Protein AF-A0A453K554-F1 (afdb_monomer_lite)

InterPro domains:
  IPR007123 Gelsolin-like domain [PF00626] (58-122)
  IPR029006 ADF-H/Gelsolin-like domain superfamily [G3DSA:3.40.20.10] (39-150)
  IPR036180 Gelsolin-like domain superfamily [SSF82754] (39-148)
  IPR050550 SEC23/SEC24 family, SEC24 subfamily [PTHR13803] (2-148)

Radius of gyration: 15.83 Å; chains: 1; bounding box: 44×30×39 Å

Secondary structure (DSSP, 8-state):
--GGGSTTT-TT--HHHHHHHHHHHHHS-HHHHHHHHSPEEEE-TTGGGS-TTS-SSPPPBPSSGGG--TT-EEEEE-SSEEEEEE-TT--HHHHHHHHS-S-STT--SEE-----SSHHHHHHHHHHHHHHHHHTS--EEEE--TT-TT-

Structure (mmCIF, N/CA/C/O backbone):
data_AF-A0A453K554-F1
#
_entry.id   AF-A0A453K554-F1
#
loop_
_atom_site.group_PDB
_atom_site.id
_atom_site.type_symbol
_atom_site.label_atom_id
_atom_site.label_alt_id
_atom_site.label_comp_id
_atom_site.label_asym_id
_atom_site.label_entity_id
_atom_site.label_seq_id
_atom_site.pdbx_PDB_ins_code
_atom_site.Cartn_x
_atom_site.Cartn_y
_atom_site.Cartn_z
_atom_site.occupancy
_atom_site.B_iso_or_equiv
_atom_site.auth_seq_id
_atom_site.auth_comp_id
_atom_site.auth_asym_id
_atom_site.auth_atom_id
_atom_site.pdbx_PDB_model_num
ATOM 1 N N . SER A 1 1 ? 20.396 10.039 -1.678 1.00 40.75 1 SER A N 1
ATOM 2 C CA . SER A 1 1 ? 19.119 10.240 -2.402 1.00 40.75 1 SER A CA 1
ATOM 3 C C . SER A 1 1 ? 18.329 8.928 -2.407 1.00 40.75 1 SER A C 1
ATOM 5 O O . SER A 1 1 ? 18.866 7.921 -1.955 1.00 40.75 1 SER A O 1
ATOM 7 N N . ALA A 1 2 ? 17.071 8.897 -2.870 1.00 44.81 2 ALA A N 1
ATOM 8 C CA . ALA A 1 2 ? 16.300 7.643 -2.973 1.00 44.81 2 ALA A CA 1
ATOM 9 C C . ALA A 1 2 ? 16.986 6.608 -3.893 1.00 44.81 2 ALA A C 1
ATOM 11 O O . ALA A 1 2 ? 17.005 5.422 -3.583 1.00 44.81 2 ALA A O 1
ATOM 12 N N . LEU A 1 3 ? 17.670 7.087 -4.941 1.00 43.81 3 LEU A N 1
ATOM 13 C CA . LEU A 1 3 ? 18.476 6.281 -5.865 1.00 43.81 3 LEU A CA 1
ATOM 14 C C . LEU A 1 3 ? 19.563 5.463 -5.157 1.00 43.81 3 LEU A C 1
ATOM 16 O O . LEU A 1 3 ? 19.692 4.273 -5.402 1.00 43.81 3 LEU A O 1
ATOM 20 N N . THR A 1 4 ? 20.304 6.068 -4.224 1.00 47.44 4 THR A N 1
ATOM 21 C CA . THR A 1 4 ? 21.382 5.388 -3.478 1.00 47.44 4 THR A CA 1
ATOM 22 C C . THR A 1 4 ? 20.880 4.387 -2.431 1.00 47.44 4 THR A C 1
ATOM 24 O O . THR A 1 4 ? 21.699 3.734 -1.796 1.00 47.44 4 THR A O 1
ATOM 27 N N . LYS A 1 5 ? 19.559 4.282 -2.216 1.00 54.12 5 LYS A N 1
ATOM 28 C CA . LYS A 1 5 ? 18.945 3.295 -1.311 1.00 54.12 5 LYS A CA 1
ATOM 29 C C . LYS A 1 5 ? 18.379 2.070 -2.043 1.00 54.12 5 LYS A C 1
ATOM 31 O O . LYS A 1 5 ? 18.042 1.092 -1.383 1.00 54.12 5 LYS A O 1
ATOM 36 N N . SER A 1 6 ? 18.279 2.099 -3.376 1.00 60.53 6 SER A N 1
ATOM 37 C CA . SER A 1 6 ? 17.876 0.921 -4.155 1.00 60.53 6 SER A CA 1
ATOM 38 C C . SER A 1 6 ? 18.917 -0.194 -4.008 1.00 60.53 6 SER A C 1
ATOM 40 O O . SER A 1 6 ? 20.120 0.072 -3.994 1.00 60.53 6 SER A O 1
ATOM 42 N N . ILE A 1 7 ? 18.464 -1.447 -3.910 1.00 65.62 7 ILE A N 1
ATOM 43 C CA . ILE A 1 7 ? 19.312 -2.624 -3.655 1.00 65.62 7 ILE A CA 1
ATOM 44 C C . ILE A 1 7 ? 20.446 -2.749 -4.686 1.00 65.62 7 ILE A C 1
ATOM 46 O O . ILE A 1 7 ? 21.572 -3.075 -4.310 1.00 65.62 7 ILE A O 1
ATOM 50 N N . GLY A 1 8 ? 20.184 -2.427 -5.956 1.00 57.59 8 GLY A N 1
ATOM 51 C CA . GLY A 1 8 ? 21.197 -2.462 -7.015 1.00 57.59 8 GLY A CA 1
ATOM 52 C C . GLY A 1 8 ? 22.180 -1.292 -7.020 1.00 57.59 8 GLY A C 1
ATOM 53 O O . GLY A 1 8 ? 23.264 -1.414 -7.581 1.00 57.59 8 GLY A O 1
ATOM 54 N N . LEU A 1 9 ? 21.821 -0.166 -6.397 1.00 61.59 9 LEU A N 1
ATOM 55 C CA . LEU A 1 9 ? 22.566 1.098 -6.475 1.00 61.59 9 LEU A CA 1
ATOM 56 C C . LEU A 1 9 ? 23.210 1.513 -5.140 1.00 61.59 9 LEU A C 1
ATOM 58 O O . LEU A 1 9 ? 24.008 2.452 -5.109 1.00 61.59 9 LEU A O 1
ATOM 62 N N . ARG A 1 10 ? 22.883 0.835 -4.032 1.00 68.88 10 ARG A N 1
ATOM 63 C CA . ARG A 1 10 ? 23.482 1.074 -2.710 1.00 68.88 10 ARG A CA 1
ATOM 64 C C . ARG A 1 10 ? 24.887 0.490 -2.619 1.00 68.88 10 ARG A C 1
ATOM 66 O O . ARG A 1 10 ? 25.152 -0.578 -3.172 1.00 68.88 10 ARG A O 1
ATOM 73 N N . ASN A 1 11 ? 25.785 1.152 -1.887 1.00 59.00 11 ASN A N 1
ATOM 74 C CA . ASN A 1 11 ? 27.200 0.764 -1.814 1.00 59.00 11 ASN A CA 1
ATOM 75 C C . ASN A 1 11 ? 27.485 -0.391 -0.822 1.00 59.00 11 ASN A C 1
ATOM 77 O O . ASN A 1 11 ? 28.538 -1.017 -0.897 1.00 59.00 11 ASN A O 1
ATOM 81 N N . ASP A 1 12 ? 26.518 -0.733 0.028 1.00 66.31 12 ASP A N 1
ATOM 82 C CA . ASP A 1 12 ? 26.590 -1.699 1.137 1.00 66.31 12 ASP A CA 1
ATOM 83 C C . ASP A 1 12 ? 25.755 -2.983 0.922 1.00 66.31 12 ASP A C 1
ATOM 85 O O . ASP A 1 12 ? 25.549 -3.766 1.847 1.00 66.31 12 ASP A O 1
ATOM 89 N N . GLY A 1 13 ? 25.263 -3.225 -0.298 1.00 64.69 13 GLY A N 1
ATOM 90 C CA . GLY A 1 13 ? 24.498 -4.430 -0.637 1.00 64.69 13 GLY A CA 1
ATOM 91 C C . GLY A 1 13 ? 25.369 -5.683 -0.766 1.00 64.69 13 GLY A C 1
ATOM 92 O O . GLY A 1 13 ? 26.519 -5.605 -1.208 1.00 64.69 13 GLY A O 1
ATOM 93 N N . ARG A 1 14 ? 24.805 -6.852 -0.438 1.00 75.06 14 ARG A N 1
ATOM 94 C CA . ARG A 1 14 ? 25.457 -8.138 -0.704 1.00 75.06 14 ARG A CA 1
ATOM 95 C C . ARG A 1 14 ? 25.606 -8.340 -2.223 1.00 75.06 14 ARG A C 1
ATOM 97 O O . ARG A 1 14 ? 24.807 -7.841 -3.019 1.00 75.06 14 ARG A O 1
ATOM 104 N N . LEU A 1 15 ? 26.670 -9.024 -2.643 1.00 76.19 15 LEU A N 1
ATOM 105 C CA . LEU A 1 15 ? 27.007 -9.188 -4.065 1.00 76.19 15 LEU A CA 1
ATOM 106 C C . LEU A 1 15 ? 25.943 -9.990 -4.840 1.00 76.19 15 LEU A C 1
ATOM 108 O O . LEU A 1 15 ? 25.671 -9.701 -6.006 1.00 76.19 15 LEU A O 1
ATOM 112 N N . ASP A 1 16 ? 25.341 -10.977 -4.183 1.00 77.44 16 ASP A N 1
ATOM 113 C CA . ASP A 1 16 ? 24.218 -11.781 -4.671 1.00 77.44 16 ASP A CA 1
ATOM 114 C C . ASP A 1 16 ? 22.968 -10.923 -4.907 1.00 77.44 16 ASP A C 1
ATOM 116 O O . ASP A 1 16 ? 22.417 -10.963 -6.007 1.00 77.44 16 ASP A O 1
ATOM 120 N N . ASP A 1 17 ? 22.592 -10.073 -3.948 1.00 75.75 17 ASP A N 1
ATOM 121 C CA . ASP A 1 17 ? 21.453 -9.151 -4.086 1.00 75.75 17 ASP A CA 1
ATOM 122 C C . ASP A 1 17 ? 21.618 -8.215 -5.296 1.00 75.75 17 ASP A C 1
ATOM 124 O O . ASP A 1 17 ? 20.681 -7.983 -6.063 1.00 75.75 17 ASP A O 1
ATOM 128 N N . ARG A 1 18 ? 22.833 -7.686 -5.500 1.00 75.62 18 ARG A N 1
ATOM 129 C CA . ARG A 1 18 ? 23.139 -6.831 -6.657 1.00 75.62 18 ARG A CA 1
ATOM 130 C C . ARG A 1 18 ? 23.061 -7.593 -7.972 1.00 75.62 18 ARG A C 1
ATOM 132 O O . ARG A 1 18 ? 22.519 -7.072 -8.942 1.00 75.62 18 ARG A O 1
ATOM 139 N N . SER A 1 19 ? 23.602 -8.808 -8.011 1.00 78.06 19 SER A N 1
ATOM 140 C CA . SER A 1 19 ? 23.588 -9.643 -9.216 1.00 78.06 19 SER A CA 1
ATOM 141 C C . SER A 1 19 ? 22.155 -10.014 -9.608 1.00 78.06 19 SER A C 1
ATOM 143 O O . SER A 1 19 ? 21.794 -9.909 -10.779 1.00 78.06 19 SER A O 1
ATOM 145 N N . TYR A 1 20 ? 21.317 -10.358 -8.624 1.00 80.50 20 TYR A N 1
ATOM 146 C CA . TYR A 1 20 ? 19.882 -10.579 -8.812 1.00 80.50 20 TYR A CA 1
ATOM 147 C C . TYR A 1 20 ? 19.187 -9.330 -9.368 1.00 80.50 20 TYR A C 1
ATOM 149 O O . TYR A 1 20 ? 18.519 -9.402 -10.400 1.00 80.50 20 TYR A O 1
ATOM 157 N N . TRP A 1 21 ? 19.414 -8.166 -8.752 1.00 80.62 21 TRP A N 1
ATOM 158 C CA . TRP A 1 21 ? 18.830 -6.903 -9.206 1.00 80.62 21 TRP A CA 1
ATOM 159 C C . TRP A 1 21 ? 19.224 -6.560 -10.652 1.00 80.62 21 TRP A C 1
ATOM 161 O O . TRP A 1 21 ? 18.360 -6.221 -11.459 1.00 80.62 21 TRP A O 1
ATOM 171 N N . VAL A 1 22 ? 20.508 -6.699 -11.011 1.00 80.38 22 VAL A N 1
ATOM 172 C CA . VAL A 1 22 ? 20.997 -6.456 -12.383 1.00 80.38 22 VAL A CA 1
ATOM 173 C C . VAL A 1 22 ? 20.349 -7.421 -13.371 1.00 80.38 22 VAL A C 1
AT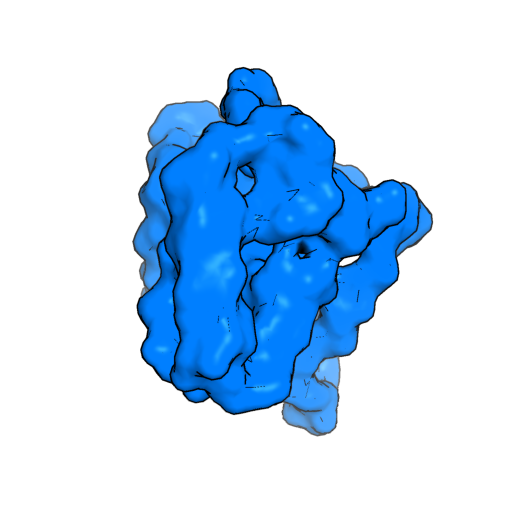OM 175 O O . VAL A 1 22 ? 19.939 -7.000 -14.455 1.00 80.38 22 VAL A O 1
ATOM 178 N N . SER A 1 23 ? 20.220 -8.695 -12.999 1.00 81.50 23 SER A N 1
ATOM 179 C CA . SER A 1 23 ? 19.561 -9.705 -13.828 1.00 81.50 23 SER A CA 1
ATOM 180 C C . SER A 1 23 ? 18.099 -9.345 -14.101 1.00 81.50 23 SER A C 1
ATOM 182 O O . SER A 1 23 ? 17.641 -9.457 -15.238 1.00 81.50 23 SER A O 1
ATOM 184 N N . ILE A 1 24 ? 17.363 -8.877 -13.090 1.00 80.19 24 ILE A N 1
ATOM 185 C CA . ILE A 1 24 ? 15.961 -8.469 -13.251 1.00 80.19 24 ILE A CA 1
ATOM 186 C C . ILE A 1 24 ? 15.846 -7.223 -14.114 1.00 80.19 24 ILE A C 1
ATOM 188 O O . ILE A 1 24 ? 15.143 -7.241 -15.119 1.00 80.19 24 ILE A O 1
ATOM 192 N N . VAL A 1 25 ? 16.564 -6.154 -13.776 1.00 80.31 25 VAL A N 1
ATOM 193 C CA . VAL A 1 25 ? 16.474 -4.886 -14.514 1.00 80.31 25 VAL A CA 1
ATOM 194 C C . VAL A 1 25 ? 16.843 -5.062 -15.988 1.00 80.31 25 VAL A C 1
ATOM 196 O O . VAL A 1 25 ? 16.256 -4.407 -16.844 1.00 80.31 25 VAL A O 1
ATOM 199 N N . SER A 1 26 ? 17.758 -5.984 -16.299 1.00 82.81 26 SER A N 1
ATOM 200 C CA . SER A 1 26 ? 18.159 -6.289 -17.679 1.00 82.81 26 SER A CA 1
ATOM 201 C C . SER A 1 26 ? 17.164 -7.172 -18.445 1.00 82.81 26 SER A C 1
ATOM 203 O O . SER A 1 26 ? 17.282 -7.286 -19.663 1.00 82.81 26 SER A O 1
ATOM 205 N N . SER A 1 27 ? 16.216 -7.822 -17.762 1.00 83.62 27 SER A N 1
ATOM 206 C CA . SER A 1 27 ? 15.295 -8.808 -18.354 1.00 83.62 27 SER A CA 1
ATOM 207 C C . SER A 1 27 ? 13.837 -8.349 -18.426 1.00 83.62 27 SER A C 1
ATOM 209 O O . SER A 1 27 ? 13.027 -9.009 -19.077 1.00 83.62 27 SER A O 1
ATOM 211 N N . VAL A 1 28 ? 13.493 -7.216 -17.807 1.00 82.69 28 VAL A N 1
ATOM 212 C CA . 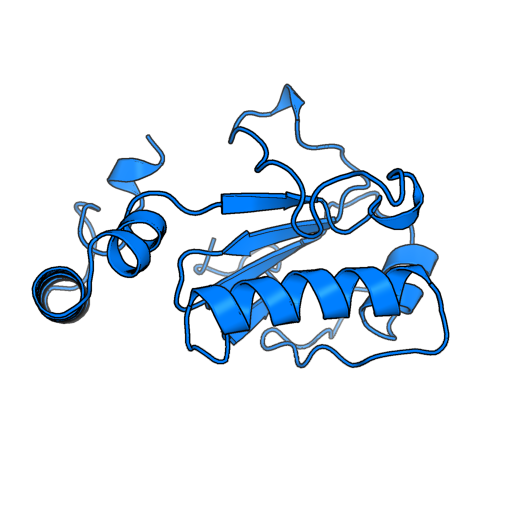VAL A 1 28 ? 12.130 -6.665 -17.804 1.00 82.69 28 VAL A CA 1
ATOM 213 C C . VAL A 1 28 ? 12.017 -5.401 -18.659 1.00 82.69 28 VAL A C 1
ATOM 215 O O . VAL A 1 28 ? 13.003 -4.736 -18.973 1.00 82.69 28 VAL A O 1
ATOM 218 N N . SER A 1 29 ? 10.791 -5.036 -19.041 1.00 85.31 29 SER A N 1
ATOM 219 C CA . SER A 1 29 ? 10.538 -3.771 -19.735 1.00 85.31 29 SER A CA 1
ATOM 220 C C . SER A 1 29 ? 10.866 -2.568 -18.846 1.00 85.31 29 SER A C 1
ATOM 222 O O . SER A 1 29 ? 10.781 -2.633 -17.619 1.00 85.31 29 SER A O 1
ATOM 224 N N . VAL A 1 30 ? 11.135 -1.414 -19.466 1.00 82.12 30 VAL A N 1
ATOM 225 C CA . VAL A 1 30 ? 11.392 -0.152 -18.745 1.00 82.12 30 VAL A CA 1
ATOM 226 C C . VAL A 1 30 ? 10.274 0.167 -17.744 1.00 82.12 30 VAL A C 1
ATOM 228 O O . VAL A 1 30 ? 10.552 0.564 -16.617 1.00 82.12 30 VAL A O 1
ATOM 231 N N . SER A 1 31 ? 9.011 -0.067 -18.113 1.00 82.62 31 SER A N 1
ATOM 232 C CA . SER A 1 31 ? 7.853 0.158 -17.235 1.00 82.62 31 SER A CA 1
ATOM 233 C C . SER A 1 31 ? 7.886 -0.657 -15.935 1.00 82.62 31 SER A C 1
ATOM 235 O O . SER A 1 31 ? 7.409 -0.179 -14.903 1.00 82.62 31 SER A O 1
ATOM 237 N N . LEU A 1 32 ? 8.461 -1.861 -15.969 1.00 82.81 32 LEU A N 1
ATOM 238 C CA . LEU A 1 32 ? 8.633 -2.731 -14.806 1.00 82.81 32 LEU A CA 1
ATOM 239 C C . LEU A 1 32 ? 9.932 -2.419 -14.049 1.00 82.81 32 LEU A C 1
ATOM 241 O O . LEU A 1 32 ? 9.954 -2.504 -12.826 1.00 82.81 32 LEU A O 1
ATOM 245 N N . ALA A 1 33 ? 10.985 -1.991 -14.753 1.00 82.38 33 ALA A N 1
ATOM 246 C CA . ALA A 1 33 ? 12.272 -1.646 -14.151 1.00 82.38 33 ALA A CA 1
ATOM 247 C C . ALA A 1 33 ? 12.257 -0.317 -13.377 1.00 82.38 33 ALA A C 1
ATOM 249 O O . ALA A 1 33 ? 12.939 -0.195 -12.360 1.00 82.38 33 ALA A O 1
ATOM 250 N N . VAL A 1 34 ? 11.503 0.690 -13.841 1.00 84.81 34 VAL A N 1
ATOM 251 C CA . VAL A 1 34 ? 11.504 2.041 -13.243 1.00 84.81 34 VAL A CA 1
ATOM 252 C C . VAL A 1 34 ? 11.292 2.005 -11.721 1.00 84.81 34 VAL A C 1
ATOM 254 O O . VAL A 1 34 ? 12.038 2.681 -11.016 1.00 84.81 34 VAL A O 1
ATOM 257 N N . PRO A 1 35 ? 10.361 1.212 -11.167 1.00 81.75 35 PRO A N 1
ATOM 258 C CA . PRO A 1 35 ? 10.051 1.299 -9.731 1.00 81.75 35 PRO A CA 1
ATOM 259 C C . PRO A 1 35 ? 11.030 0.554 -8.830 1.00 81.75 35 PRO A C 1
ATOM 261 O O . PRO A 1 35 ? 11.146 0.893 -7.654 1.00 81.75 35 PRO A O 1
ATOM 264 N N . LEU A 1 36 ? 11.848 -0.331 -9.411 1.00 77.06 36 LEU A N 1
ATOM 265 C CA . LEU A 1 36 ? 13.029 -0.894 -8.749 1.00 77.06 36 LEU A CA 1
ATOM 266 C C . LEU A 1 36 ? 14.100 0.180 -8.488 1.00 77.06 36 LEU A C 1
ATOM 268 O O . LEU A 1 36 ? 14.951 0.026 -7.607 1.00 77.06 36 LEU A O 1
ATOM 272 N N . VAL A 1 37 ? 14.070 1.270 -9.262 1.00 76.00 37 VAL A N 1
ATOM 273 C CA . VAL A 1 37 ? 14.969 2.427 -9.145 1.00 76.00 37 VAL A CA 1
ATOM 274 C C . VAL A 1 37 ? 14.297 3.573 -8.378 1.00 76.00 37 VAL A C 1
ATOM 276 O O . VAL A 1 37 ? 14.937 4.222 -7.549 1.00 76.00 37 VAL A O 1
ATOM 279 N N . PHE A 1 38 ? 13.006 3.800 -8.626 1.00 82.19 38 PHE A N 1
ATOM 280 C CA . PHE A 1 38 ? 12.201 4.877 -8.052 1.00 82.19 38 PHE A CA 1
ATOM 281 C C . PHE A 1 38 ? 10.930 4.328 -7.390 1.00 82.19 38 PHE A C 1
ATOM 283 O O . PHE A 1 38 ? 9.866 4.304 -8.018 1.00 82.19 38 PHE A O 1
ATOM 290 N N . PRO A 1 39 ? 11.019 3.905 -6.118 1.00 86.75 39 PRO A N 1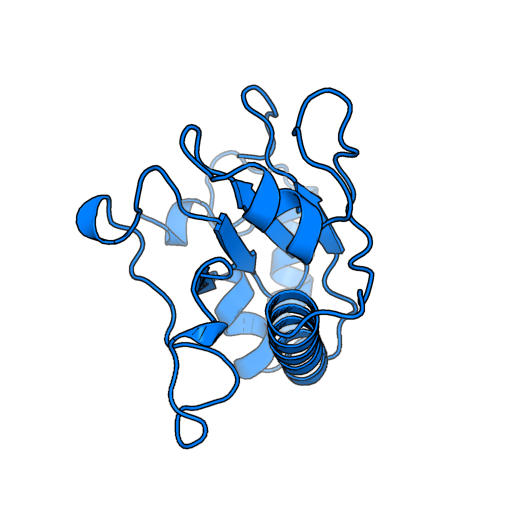
ATOM 291 C CA . PRO A 1 39 ? 9.851 3.481 -5.363 1.00 86.75 39 PRO A CA 1
ATOM 292 C C . PRO A 1 39 ? 8.794 4.588 -5.281 1.00 86.75 39 PRO A C 1
ATOM 294 O O . PRO A 1 39 ? 9.127 5.770 -5.150 1.00 86.75 39 PRO A O 1
ATOM 297 N N . ARG A 1 40 ? 7.516 4.206 -5.324 1.00 89.56 40 ARG A N 1
ATOM 298 C CA . ARG A 1 40 ? 6.377 5.129 -5.199 1.00 89.56 40 ARG A CA 1
ATOM 299 C C . ARG A 1 40 ? 5.840 5.088 -3.773 1.00 89.56 40 ARG A C 1
ATOM 301 O O . ARG A 1 40 ? 5.586 4.004 -3.257 1.00 89.56 40 ARG A O 1
ATOM 308 N N . MET A 1 41 ? 5.645 6.253 -3.157 1.00 91.12 41 MET A N 1
ATOM 309 C CA . MET A 1 41 ? 4.980 6.382 -1.858 1.00 91.12 41 MET A CA 1
ATOM 310 C C . MET A 1 41 ? 3.531 6.825 -2.056 1.00 91.12 41 MET A C 1
ATOM 312 O O . MET A 1 41 ? 3.283 7.825 -2.718 1.00 91.12 41 MET A O 1
ATOM 316 N N . ILE A 1 42 ? 2.578 6.098 -1.483 1.00 94.50 42 ILE A N 1
ATOM 317 C CA . ILE A 1 42 ? 1.139 6.302 -1.676 1.00 94.50 42 ILE A CA 1
ATOM 318 C C . ILE A 1 42 ? 0.474 6.418 -0.303 1.00 94.50 42 ILE A C 1
ATOM 320 O O . ILE A 1 42 ? 0.682 5.563 0.557 1.00 94.50 42 ILE A O 1
ATOM 324 N N . ALA A 1 43 ? -0.328 7.462 -0.084 1.00 94.75 43 ALA A N 1
ATOM 325 C CA . ALA A 1 43 ? -1.137 7.592 1.126 1.00 94.75 43 ALA A CA 1
ATOM 326 C C . ALA A 1 43 ? -2.352 6.655 1.059 1.00 94.75 43 ALA A C 1
ATOM 328 O O . ALA A 1 43 ? -3.136 6.719 0.116 1.00 94.75 43 ALA A O 1
ATOM 329 N N . LEU A 1 44 ? -2.507 5.793 2.066 1.00 96.56 44 LEU A N 1
ATOM 330 C CA . LEU A 1 44 ? -3.638 4.863 2.169 1.00 96.56 44 LEU A CA 1
ATOM 331 C C . LEU A 1 44 ? -4.752 5.384 3.080 1.00 96.56 44 LEU A C 1
ATOM 333 O O . LEU A 1 44 ? -5.919 5.088 2.861 1.00 96.56 44 LEU A O 1
ATOM 337 N N . HIS A 1 45 ? -4.382 6.149 4.107 1.00 95.00 45 HIS A N 1
ATOM 338 C CA . HIS A 1 45 ? -5.268 6.578 5.192 1.00 95.00 45 HIS A CA 1
ATOM 339 C C . HIS A 1 45 ? -6.388 7.540 4.768 1.00 95.00 45 HIS A C 1
ATOM 341 O O . HIS A 1 45 ? -7.366 7.655 5.497 1.00 95.00 45 HIS A O 1
ATOM 347 N N . ASP A 1 46 ? -6.255 8.205 3.618 1.00 91.12 46 ASP A N 1
ATOM 348 C CA . ASP A 1 46 ? -7.195 9.233 3.154 1.00 91.12 46 ASP A CA 1
ATOM 349 C C . ASP A 1 46 ? -7.758 8.943 1.750 1.00 91.12 46 ASP A C 1
ATOM 351 O O . ASP A 1 46 ? -8.150 9.830 1.003 1.00 91.12 46 ASP A O 1
ATOM 355 N N . LEU A 1 47 ? -7.809 7.672 1.339 1.00 95.62 47 LEU A N 1
ATOM 356 C CA . LEU A 1 47 ? -8.350 7.318 0.018 1.00 95.62 47 LEU A CA 1
ATOM 357 C C . LEU A 1 47 ? -9.850 7.621 -0.121 1.00 95.62 47 LEU A C 1
ATOM 359 O O . LEU A 1 47 ? -10.358 7.748 -1.235 1.00 95.62 47 LEU A O 1
ATOM 363 N N . THR A 1 48 ? -10.575 7.727 0.991 1.00 94.75 48 THR A N 1
ATOM 364 C CA . THR A 1 48 ? -12.013 8.016 0.999 1.00 94.75 48 THR A CA 1
ATOM 365 C C . THR A 1 48 ? -12.350 9.469 0.696 1.00 94.75 48 THR A C 1
ATOM 367 O O . THR A 1 48 ? -13.470 9.709 0.264 1.00 94.75 48 THR A O 1
ATOM 370 N N . SER A 1 49 ? -11.426 10.417 0.893 1.00 92.25 49 SER A N 1
ATOM 371 C CA . SER A 1 49 ? -11.662 11.844 0.617 1.00 92.25 49 SER A CA 1
ATOM 372 C C . SER A 1 49 ? -11.519 12.217 -0.862 1.00 92.25 49 SER A C 1
ATOM 374 O O . SER A 1 49 ? -11.854 13.334 -1.248 1.00 92.25 49 SER A O 1
ATOM 376 N N . ARG A 1 50 ? -11.014 11.288 -1.680 1.00 91.69 50 ARG A N 1
ATOM 377 C CA . ARG A 1 50 ? -10.748 11.490 -3.107 1.00 91.69 50 ARG A CA 1
ATOM 378 C C . ARG A 1 50 ? -12.023 11.437 -3.939 1.00 91.69 50 ARG A C 1
ATOM 380 O O . ARG A 1 50 ? -12.906 10.627 -3.641 1.00 91.69 50 ARG A O 1
ATOM 387 N N . ASP A 1 51 ? -12.049 12.253 -4.988 1.00 88.50 51 ASP A N 1
ATOM 388 C CA . ASP A 1 51 ? -13.118 12.276 -5.987 1.00 88.50 51 ASP A CA 1
ATOM 389 C C . ASP A 1 51 ? -13.092 10.980 -6.818 1.00 88.50 51 ASP A C 1
ATOM 391 O O . ASP A 1 51 ? -12.035 10.371 -6.998 1.00 88.50 51 ASP A O 1
ATOM 395 N N . ASP A 1 52 ? -14.244 10.540 -7.315 1.00 82.94 52 ASP A N 1
ATOM 396 C CA . ASP A 1 52 ? -14.351 9.330 -8.136 1.00 82.94 52 ASP A CA 1
ATOM 397 C C . ASP A 1 52 ? -13.786 9.548 -9.555 1.00 82.94 52 ASP A C 1
ATOM 399 O O . ASP A 1 52 ? -13.415 8.583 -10.224 1.00 82.94 52 ASP A O 1
ATOM 403 N N . GLU A 1 53 ? -13.651 10.806 -9.991 1.00 88.56 53 GLU A N 1
ATOM 404 C CA . GLU A 1 53 ? -12.972 11.171 -11.244 1.00 88.56 53 GLU A CA 1
ATOM 405 C C . GLU A 1 53 ? -11.434 11.111 -11.135 1.00 88.56 53 GLU A C 1
ATOM 407 O O . GLU A 1 53 ? -10.728 11.124 -12.151 1.00 88.56 53 GLU A O 1
ATOM 412 N N . ASP A 1 54 ? -10.884 11.040 -9.916 1.00 90.12 54 ASP A N 1
ATOM 413 C CA . ASP A 1 54 ? -9.441 10.938 -9.727 1.00 90.12 54 ASP A CA 1
ATOM 414 C C . ASP A 1 54 ? -8.901 9.576 -10.211 1.00 90.12 54 ASP A C 1
ATOM 416 O O . ASP A 1 54 ? -9.550 8.537 -10.062 1.00 90.12 54 ASP A 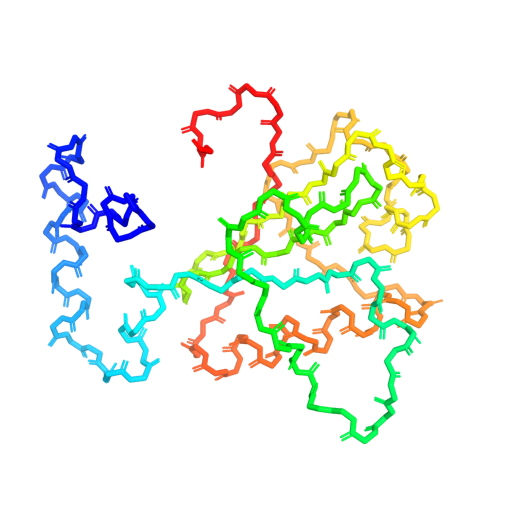O 1
ATOM 420 N N . PRO A 1 55 ? -7.643 9.511 -10.698 1.00 92.75 55 PRO A N 1
ATOM 421 C CA . PRO A 1 55 ? -7.010 8.241 -11.037 1.00 92.75 55 PRO A CA 1
ATOM 422 C C . PRO A 1 55 ? -7.040 7.260 -9.861 1.00 92.75 55 PRO A C 1
ATOM 424 O O . PRO A 1 55 ? -6.708 7.634 -8.734 1.00 92.75 55 PRO A O 1
ATOM 427 N N . LEU A 1 56 ? -7.349 5.985 -10.122 1.00 93.94 56 LEU A N 1
ATOM 428 C CA . LEU A 1 56 ? -7.486 4.979 -9.063 1.00 93.94 56 LEU A CA 1
ATOM 429 C C . LEU A 1 56 ? -6.273 4.960 -8.118 1.00 93.94 56 LEU A C 1
ATOM 431 O O . LEU A 1 56 ? -6.428 5.110 -6.907 1.00 93.94 56 LEU A O 1
ATOM 435 N N . ILE A 1 57 ? -5.054 4.878 -8.663 1.00 93.94 57 ILE A N 1
ATOM 436 C CA . ILE A 1 57 ? -3.829 5.048 -7.871 1.00 93.94 57 ILE A CA 1
ATOM 437 C C . ILE A 1 57 ? -3.585 6.550 -7.634 1.00 93.94 57 ILE A C 1
ATOM 439 O O . ILE A 1 57 ? -3.436 7.284 -8.613 1.00 93.94 57 ILE A O 1
ATOM 443 N N . PRO A 1 58 ? -3.469 7.011 -6.371 1.00 92.50 58 PRO A N 1
ATOM 444 C CA . PRO A 1 58 ? -3.092 8.389 -6.078 1.00 92.50 58 PRO A CA 1
ATOM 445 C C . PRO A 1 58 ? -1.737 8.767 -6.672 1.00 92.50 58 PRO A C 1
ATOM 447 O O . PRO A 1 58 ? -0.828 7.939 -6.776 1.00 92.50 58 PRO A O 1
ATOM 450 N N . ASN A 1 59 ? -1.567 10.054 -6.969 1.00 89.69 59 ASN A N 1
ATOM 451 C CA . ASN A 1 59 ? -0.258 10.583 -7.330 1.00 89.69 59 ASN A CA 1
ATOM 452 C C . ASN A 1 59 ? 0.754 10.290 -6.205 1.00 89.69 59 ASN A C 1
ATOM 454 O O . ASN A 1 59 ? 0.467 10.592 -5.043 1.00 89.69 59 ASN A O 1
ATOM 458 N N . PRO A 1 60 ? 1.925 9.705 -6.520 1.00 90.19 60 PRO A N 1
ATOM 459 C CA . PRO A 1 60 ? 2.910 9.387 -5.500 1.00 90.19 60 PRO A CA 1
ATOM 460 C C . PRO A 1 60 ? 3.390 10.634 -4.755 1.00 90.19 60 PRO A C 1
ATOM 462 O O . PRO A 1 60 ? 3.704 11.654 -5.369 1.00 90.19 60 PRO A O 1
ATOM 465 N N . LEU A 1 61 ? 3.500 10.526 -3.434 1.00 87.94 61 LEU A N 1
ATOM 466 C CA . LEU A 1 61 ? 4.064 11.569 -2.588 1.00 87.94 61 LEU A CA 1
ATOM 467 C C . LEU A 1 61 ? 5.564 11.704 -2.843 1.00 87.94 61 LEU A C 1
ATOM 469 O O . LEU A 1 61 ? 6.283 10.710 -3.001 1.00 87.94 61 LEU A O 1
ATOM 473 N N . THR A 1 62 ? 6.060 12.941 -2.826 1.00 79.88 62 THR A N 1
ATOM 474 C CA . THR A 1 62 ? 7.504 13.165 -2.781 1.00 79.88 62 THR A CA 1
ATOM 475 C C . THR A 1 62 ? 8.036 12.733 -1.415 1.00 79.88 62 THR A C 1
ATOM 477 O O . THR A 1 62 ? 7.396 12.923 -0.382 1.00 79.88 62 THR A O 1
ATOM 480 N N . LEU A 1 63 ? 9.231 12.142 -1.403 1.00 64.88 63 LEU A N 1
ATOM 481 C CA . LEU A 1 63 ? 9.900 11.657 -0.192 1.00 64.88 63 LEU A CA 1
ATOM 482 C C . LEU A 1 63 ? 10.524 12.817 0.607 1.00 64.88 63 LEU A C 1
ATOM 484 O O . LEU A 1 63 ? 11.738 12.856 0.808 1.00 64.88 63 LEU A O 1
ATOM 488 N N . ASN A 1 64 ? 9.718 13.790 1.023 1.00 69.06 64 ASN A N 1
ATOM 489 C CA . ASN A 1 64 ? 10.119 14.871 1.921 1.00 69.06 64 ASN A CA 1
ATOM 490 C C . ASN A 1 64 ? 9.252 14.851 3.192 1.00 69.06 64 ASN A C 1
ATOM 492 O O . ASN A 1 64 ? 8.183 14.249 3.222 1.00 69.06 64 ASN A O 1
ATOM 496 N N . SER A 1 65 ? 9.737 15.455 4.277 1.00 64.69 65 SER A N 1
ATOM 497 C CA . SER A 1 65 ? 9.047 15.426 5.576 1.00 64.69 65 SER A CA 1
ATOM 498 C C . SER A 1 65 ? 7.706 16.162 5.573 1.00 64.69 65 SER A C 1
ATOM 500 O O . SER A 1 65 ? 6.852 15.848 6.392 1.00 64.69 65 SER A O 1
ATOM 502 N N . GLU A 1 66 ? 7.519 17.116 4.663 1.00 73.44 66 GLU A N 1
ATOM 503 C CA . GLU A 1 66 ? 6.330 17.974 4.582 1.00 73.44 66 GLU A CA 1
ATOM 504 C C . GLU A 1 66 ? 5.074 17.205 4.154 1.00 73.44 66 GLU A C 1
ATOM 506 O O . GLU A 1 66 ? 3.977 17.521 4.603 1.00 73.44 66 GLU A O 1
ATOM 511 N N . ASN A 1 67 ? 5.233 16.154 3.345 1.00 78.00 67 ASN A N 1
ATOM 512 C CA . ASN A 1 67 ? 4.115 15.355 2.842 1.00 78.00 67 ASN A CA 1
ATOM 513 C C . ASN A 1 67 ? 3.726 14.179 3.750 1.00 78.00 67 ASN A C 1
ATOM 515 O O . ASN A 1 67 ? 2.791 13.444 3.430 1.00 78.00 67 ASN A O 1
ATOM 519 N N . ILE A 1 68 ? 4.433 13.969 4.867 1.00 83.38 68 ILE A N 1
ATOM 520 C CA . ILE A 1 68 ? 4.223 12.804 5.731 1.00 83.38 68 ILE A CA 1
ATOM 521 C C . ILE A 1 68 ? 3.638 13.225 7.082 1.00 83.38 68 ILE A C 1
ATOM 523 O O . ILE A 1 68 ? 4.365 13.512 8.030 1.00 83.38 68 ILE A O 1
ATOM 527 N N . GLN A 1 69 ? 2.312 13.162 7.180 1.00 89.50 69 GLN A N 1
ATOM 528 C CA . GLN A 1 69 ? 1.524 13.420 8.389 1.00 89.50 69 GLN A CA 1
ATOM 529 C C . GLN A 1 69 ? 1.803 12.399 9.506 1.00 89.50 69 GLN A C 1
ATOM 531 O O . GLN A 1 69 ? 2.015 11.216 9.224 1.00 89.50 69 GLN A O 1
ATOM 536 N N . ASP A 1 70 ? 1.735 12.826 10.771 1.00 90.31 70 ASP A N 1
ATOM 537 C CA . ASP A 1 70 ? 1.976 11.982 11.958 1.00 90.31 70 ASP A CA 1
ATOM 538 C C . ASP A 1 70 ? 0.876 10.945 12.233 1.00 90.31 70 ASP A C 1
ATOM 540 O O . ASP A 1 70 ? 1.105 9.965 12.946 1.00 90.31 70 ASP A O 1
ATOM 544 N N . ASN A 1 71 ? -0.305 11.134 11.650 1.00 93.12 71 ASN A N 1
ATOM 545 C CA . ASN A 1 71 ? -1.459 10.236 11.715 1.00 93.12 71 ASN A CA 1
ATOM 546 C C . ASN A 1 71 ? -1.668 9.439 10.413 1.00 93.12 71 ASN A C 1
ATOM 548 O O . ASN A 1 71 ? -2.737 8.866 10.209 1.00 93.12 71 ASN A O 1
ATOM 552 N N . GLY A 1 72 ? -0.667 9.413 9.528 1.00 93.31 72 GLY A N 1
ATOM 553 C CA . GLY A 1 72 ? -0.786 8.782 8.219 1.00 93.31 72 GLY A CA 1
ATOM 554 C C . GLY A 1 72 ? -0.383 7.306 8.169 1.00 93.31 72 GLY A C 1
ATOM 555 O O . GLY A 1 72 ? 0.468 6.827 8.922 1.00 93.31 72 GLY A O 1
ATOM 556 N N . ILE A 1 73 ? -0.967 6.600 7.203 1.00 95.44 73 ILE A N 1
ATOM 557 C CA . ILE A 1 73 ? -0.575 5.258 6.755 1.00 95.44 73 ILE A CA 1
ATOM 558 C C . ILE A 1 73 ? -0.156 5.348 5.287 1.00 95.44 73 ILE A C 1
ATOM 560 O O . ILE A 1 73 ? -0.898 5.912 4.471 1.00 95.44 73 ILE A O 1
ATOM 564 N N . TYR A 1 74 ? 1.010 4.794 4.958 1.00 94.62 74 TYR A N 1
ATOM 565 C CA . TYR A 1 74 ? 1.640 4.916 3.643 1.00 94.62 74 TYR A CA 1
ATOM 566 C C . TYR A 1 74 ? 2.101 3.562 3.111 1.00 94.62 74 TYR A C 1
ATOM 568 O O . TYR A 1 74 ? 2.641 2.755 3.863 1.00 94.62 74 TYR A O 1
ATOM 576 N N . LEU A 1 75 ? 1.944 3.350 1.806 1.00 94.69 75 LEU A N 1
ATOM 577 C CA . LEU A 1 75 ? 2.530 2.244 1.056 1.00 94.69 75 LEU A CA 1
ATOM 578 C C . LEU A 1 75 ? 3.715 2.759 0.241 1.00 94.69 75 LEU A C 1
ATOM 580 O O . LEU A 1 75 ? 3.545 3.625 -0.611 1.00 94.69 75 LEU A O 1
ATOM 584 N N . LEU A 1 76 ? 4.897 2.204 0.476 1.00 91.94 76 LEU A N 1
ATOM 585 C CA . LEU A 1 76 ? 6.071 2.373 -0.367 1.00 91.94 76 LEU A CA 1
ATOM 586 C C . LEU A 1 76 ? 6.250 1.109 -1.207 1.00 91.94 76 LEU A C 1
ATOM 588 O O . LEU A 1 76 ? 6.564 0.058 -0.663 1.00 91.94 76 LEU A O 1
ATOM 592 N N . GLU A 1 77 ? 6.062 1.186 -2.518 1.00 90.25 77 GLU A N 1
ATOM 593 C CA . GLU A 1 77 ? 6.207 0.026 -3.407 1.00 90.25 77 GLU A CA 1
ATOM 594 C C . GLU A 1 77 ? 7.331 0.225 -4.422 1.00 90.25 77 GLU A C 1
ATOM 596 O O . GLU A 1 77 ? 7.511 1.326 -4.951 1.00 90.25 77 GLU A O 1
ATOM 601 N N . ASN A 1 78 ? 8.092 -0.839 -4.679 1.00 86.31 78 ASN A N 1
ATOM 602 C CA . ASN A 1 78 ? 9.230 -0.843 -5.604 1.00 86.31 78 ASN A CA 1
ATOM 603 C C . ASN A 1 78 ? 9.027 -1.773 -6.816 1.00 86.31 78 ASN A C 1
ATOM 605 O O . ASN A 1 78 ? 9.977 -2.067 -7.532 1.00 86.31 78 ASN A O 1
ATOM 609 N N . GLY A 1 79 ? 7.809 -2.263 -7.043 1.00 82.44 79 GLY A N 1
ATOM 610 C CA . GLY A 1 79 ? 7.485 -3.242 -8.081 1.00 82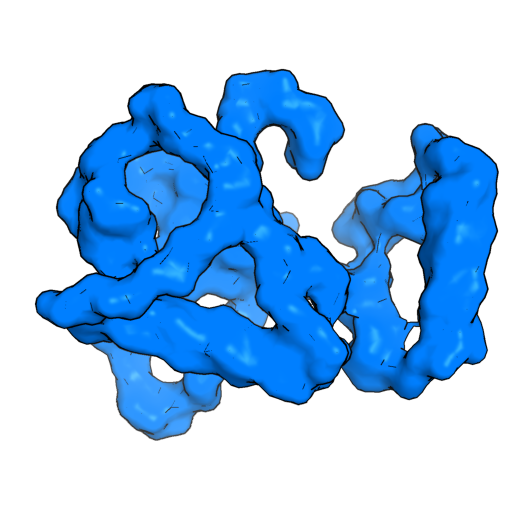.44 79 GLY A CA 1
ATOM 611 C C . GLY A 1 79 ? 7.520 -4.715 -7.655 1.00 82.44 79 GLY A C 1
ATOM 612 O O . GLY A 1 79 ? 6.805 -5.512 -8.259 1.00 82.44 79 GLY A O 1
ATOM 613 N N . GLU A 1 80 ? 8.258 -5.078 -6.601 1.00 83.25 80 GLU A N 1
ATOM 614 C CA . GLU A 1 80 ? 8.303 -6.449 -6.054 1.00 83.25 80 GLU A CA 1
ATOM 615 C C . GLU A 1 80 ? 7.670 -6.535 -4.659 1.00 83.25 80 GLU A C 1
ATOM 617 O O . GLU A 1 80 ? 6.844 -7.408 -4.377 1.00 83.25 80 GLU A O 1
ATOM 622 N N . ASP A 1 81 ? 8.028 -5.596 -3.789 1.00 87.75 81 ASP A N 1
ATOM 623 C CA . ASP A 1 81 ? 7.582 -5.513 -2.409 1.00 87.75 81 ASP A CA 1
ATOM 624 C C . ASP A 1 81 ? 6.823 -4.207 -2.153 1.00 87.75 81 ASP A C 1
ATOM 626 O O . ASP A 1 81 ? 7.099 -3.162 -2.750 1.00 87.75 81 ASP A O 1
ATOM 630 N N . GLY A 1 82 ? 5.874 -4.274 -1.221 1.00 91.75 82 GLY A N 1
ATOM 631 C CA . GLY A 1 82 ? 5.166 -3.122 -0.681 1.00 91.75 82 GLY A CA 1
ATOM 632 C C . GLY A 1 82 ? 5.444 -2.986 0.810 1.00 91.75 82 GLY A C 1
ATOM 633 O O . GLY A 1 82 ? 5.149 -3.885 1.587 1.00 91.75 82 GLY A O 1
ATOM 634 N N . PHE A 1 83 ? 5.999 -1.862 1.227 1.00 92.12 83 PHE A N 1
ATOM 635 C CA . PHE A 1 83 ? 6.301 -1.559 2.617 1.00 92.12 83 PHE A CA 1
ATOM 636 C C . PHE A 1 83 ? 5.234 -0.625 3.176 1.00 92.12 83 PHE A C 1
ATOM 638 O O . PHE A 1 83 ? 5.021 0.474 2.668 1.00 92.12 83 PHE A O 1
ATOM 645 N N . ILE A 1 84 ? 4.547 -1.069 4.217 1.00 94.38 84 ILE A N 1
ATOM 646 C CA . ILE A 1 84 ? 3.515 -0.316 4.910 1.00 94.38 84 ILE A CA 1
ATOM 647 C C . ILE A 1 84 ? 4.155 0.401 6.094 1.00 94.38 84 ILE A C 1
ATOM 649 O O . ILE A 1 84 ? 4.624 -0.226 7.045 1.00 94.38 84 ILE A O 1
ATOM 653 N N . HIS A 1 85 ? 4.138 1.728 6.044 1.00 92.19 85 HIS A N 1
ATOM 654 C CA . HIS A 1 85 ? 4.565 2.591 7.135 1.00 92.19 85 HIS A CA 1
ATOM 655 C C . HIS A 1 85 ? 3.346 3.185 7.833 1.00 92.19 85 HIS A C 1
ATOM 657 O O . HIS A 1 85 ? 2.583 3.950 7.242 1.00 92.19 85 HIS A O 1
ATOM 663 N N . VAL A 1 86 ? 3.199 2.861 9.114 1.00 93.19 86 VAL A N 1
ATOM 664 C CA . VAL A 1 86 ? 2.168 3.409 9.997 1.00 93.19 86 VAL A CA 1
ATOM 665 C C . VAL A 1 86 ? 2.823 4.421 10.928 1.00 93.19 86 VAL A C 1
ATOM 667 O O . VAL A 1 86 ? 3.843 4.126 11.553 1.00 93.19 86 VAL A O 1
ATOM 670 N N . ARG A 1 87 ? 2.273 5.633 11.003 1.00 91.38 87 ARG A N 1
ATOM 671 C CA . ARG A 1 87 ? 2.803 6.693 11.868 1.00 91.38 87 ARG A CA 1
ATOM 672 C C . ARG A 1 87 ? 2.235 6.596 13.284 1.00 91.38 87 ARG A C 1
ATOM 674 O O . ARG A 1 87 ? 1.233 5.932 13.530 1.00 91.38 87 ARG A O 1
ATOM 681 N N . ASN A 1 88 ? 2.914 7.229 14.238 1.00 88.12 88 ASN A N 1
ATOM 682 C CA . ASN A 1 88 ? 2.660 6.999 15.664 1.00 88.12 88 ASN A CA 1
ATOM 683 C C . ASN A 1 88 ? 1.294 7.519 16.139 1.00 88.12 88 ASN A C 1
ATOM 685 O O . ASN A 1 88 ? 0.772 6.999 17.119 1.00 88.12 88 ASN A O 1
ATOM 689 N N . ALA A 1 89 ? 0.736 8.540 15.482 1.00 92.56 89 ALA A N 1
ATOM 690 C CA . ALA A 1 89 ? -0.524 9.172 15.872 1.00 92.56 89 ALA A CA 1
ATOM 691 C C . ALA A 1 89 ? -1.714 8.714 15.008 1.00 92.56 89 ALA A C 1
ATOM 693 O O . ALA A 1 89 ? -2.727 9.408 14.927 1.00 92.56 89 ALA A O 1
ATOM 694 N N . VAL A 1 90 ? -1.592 7.575 14.318 1.00 94.62 90 VAL A N 1
ATOM 695 C CA . VAL A 1 90 ? -2.682 7.007 13.512 1.00 94.62 90 VAL A CA 1
ATOM 696 C C . VAL A 1 90 ? -3.859 6.636 14.415 1.00 94.62 90 VAL A C 1
ATOM 698 O O . VAL A 1 90 ? -3.680 6.052 15.483 1.00 94.62 90 VAL A O 1
ATOM 701 N N . ASN A 1 91 ? -5.074 6.951 13.965 1.00 95.50 91 ASN A N 1
ATOM 702 C CA . ASN A 1 91 ? -6.294 6.568 14.665 1.00 95.50 91 ASN A CA 1
ATOM 703 C C . ASN A 1 91 ? -6.463 5.030 14.631 1.00 95.50 91 ASN A C 1
ATOM 705 O O . ASN A 1 91 ? -6.488 4.459 13.535 1.00 95.50 91 ASN A O 1
ATOM 709 N N . PRO A 1 92 ? -6.629 4.350 15.784 1.00 96.25 92 PRO A N 1
ATOM 710 C CA . PRO A 1 92 ? -6.887 2.909 15.847 1.00 96.25 92 PRO A CA 1
ATOM 711 C C . PRO A 1 92 ? -8.036 2.429 14.951 1.00 96.25 92 PRO A C 1
ATOM 713 O O . PRO A 1 92 ? -7.946 1.347 14.379 1.00 96.25 92 PRO A O 1
ATOM 716 N N . ALA A 1 93 ? -9.076 3.248 14.763 1.00 96.44 93 ALA A N 1
ATOM 717 C CA . ALA A 1 93 ? -10.194 2.925 13.878 1.00 96.44 93 ALA A CA 1
ATOM 718 C C . ALA A 1 93 ? -9.765 2.826 12.403 1.00 96.44 93 ALA A C 1
ATOM 720 O O . ALA A 1 93 ? -10.268 1.984 11.665 1.00 96.44 93 ALA A O 1
ATOM 721 N N . THR A 1 94 ? -8.806 3.648 11.965 1.00 96.69 94 THR A N 1
ATOM 722 C CA . THR A 1 94 ? -8.246 3.573 10.607 1.00 96.69 94 THR A CA 1
ATOM 723 C C . THR A 1 94 ? -7.417 2.300 10.427 1.00 96.69 94 THR A C 1
ATOM 725 O O . THR A 1 94 ? -7.467 1.685 9.364 1.00 96.69 94 THR A O 1
ATOM 728 N N . LEU A 1 95 ? -6.684 1.866 11.462 1.00 96.19 95 LEU A N 1
ATOM 729 C CA . LEU A 1 95 ? -5.969 0.584 11.428 1.00 96.19 95 LEU A CA 1
ATOM 730 C C . LEU A 1 95 ? -6.937 -0.589 11.322 1.00 96.19 95 LEU A C 1
ATOM 732 O O . LEU A 1 95 ? -6.735 -1.459 10.482 1.00 96.19 95 LEU A O 1
ATOM 736 N N . GLU A 1 96 ? -8.002 -0.579 12.120 1.00 96.94 96 GLU A N 1
ATOM 737 C CA . GLU A 1 96 ? -9.000 -1.645 12.122 1.00 96.94 96 GLU A CA 1
ATOM 738 C C . GLU A 1 96 ? -9.716 -1.736 10.771 1.00 96.94 96 GLU A C 1
ATOM 740 O O . GLU A 1 96 ? -9.869 -2.826 10.226 1.00 96.94 96 GLU A O 1
ATOM 745 N N . GLN A 1 97 ? -10.058 -0.594 10.168 1.00 97.44 97 GLN A N 1
ATOM 746 C CA . GLN A 1 97 ? -10.671 -0.552 8.841 1.00 97.44 97 GLN A CA 1
ATOM 747 C C . GLN A 1 97 ? -9.787 -1.159 7.746 1.00 97.44 97 GLN A C 1
ATOM 749 O O . GLN A 1 97 ? -10.323 -1.797 6.841 1.00 97.44 97 GLN A O 1
ATOM 754 N N . ILE A 1 98 ? -8.465 -0.958 7.796 1.00 97.19 98 ILE A N 1
ATOM 755 C CA . ILE A 1 98 ? -7.544 -1.420 6.745 1.00 97.19 98 ILE A CA 1
ATOM 756 C C . ILE A 1 98 ? -7.024 -2.835 7.019 1.00 97.19 98 ILE A C 1
ATOM 758 O O . ILE A 1 98 ? -6.922 -3.634 6.091 1.00 97.19 98 ILE A O 1
ATOM 762 N N . PHE A 1 99 ? -6.675 -3.143 8.268 1.00 96.25 99 PHE A N 1
ATOM 763 C CA . PHE A 1 99 ? -5.926 -4.346 8.638 1.00 96.25 99 PHE A CA 1
ATOM 764 C C . PHE A 1 99 ? -6.670 -5.288 9.594 1.00 96.25 99 PHE A C 1
ATOM 766 O O . PHE A 1 99 ? -6.152 -6.360 9.895 1.00 96.25 99 PHE A O 1
ATOM 773 N N . GLY A 1 100 ? -7.845 -4.906 10.105 1.00 95.44 100 GLY A N 1
ATOM 774 C CA . GLY A 1 100 ? -8.621 -5.725 11.044 1.00 95.44 100 GLY A CA 1
ATOM 775 C C . GLY A 1 100 ? -8.078 -5.747 12.477 1.00 95.44 100 GLY A C 1
ATOM 776 O O . GLY A 1 100 ? -8.581 -6.493 13.312 1.00 95.44 100 GLY A O 1
ATOM 777 N N . PHE A 1 101 ? -7.063 -4.934 12.790 1.00 94.50 101 PHE A N 1
ATOM 778 C CA . PHE A 1 101 ? -6.537 -4.756 14.145 1.00 94.50 101 PHE A CA 1
ATOM 779 C C . PHE A 1 101 ? -6.451 -3.275 14.517 1.00 94.50 101 PHE A C 1
ATOM 781 O O . PHE A 1 101 ? -6.190 -2.424 13.674 1.00 94.50 101 PHE A O 1
ATOM 788 N N . SER A 1 102 ? -6.606 -2.961 15.801 1.00 94.50 102 SER A N 1
ATOM 789 C CA . SER A 1 102 ? -6.578 -1.586 16.325 1.00 94.50 102 SER A CA 1
ATOM 790 C C . SER A 1 102 ? -5.213 -1.158 16.885 1.00 94.50 102 SER A C 1
ATOM 792 O O . SER A 1 102 ? -5.035 -0.013 17.298 1.00 94.50 102 SER A O 1
ATOM 794 N N . SER A 1 103 ? -4.226 -2.059 16.904 1.00 92.25 103 SER A N 1
ATOM 795 C CA . SER A 1 103 ? -2.876 -1.804 17.417 1.00 92.25 103 SER A CA 1
ATOM 796 C C . SER A 1 103 ? -1.823 -2.568 16.621 1.00 92.25 103 SER A C 1
ATOM 798 O O . SER A 1 103 ? -2.059 -3.687 16.180 1.00 92.25 103 SER A O 1
ATOM 800 N N . LEU A 1 104 ? -0.631 -1.979 16.488 1.00 90.31 104 LEU A N 1
ATOM 801 C CA . LEU A 1 104 ? 0.531 -2.635 15.875 1.00 90.31 104 LEU A CA 1
ATOM 802 C C . LEU A 1 104 ? 1.227 -3.625 16.821 1.00 90.31 104 LEU A C 1
ATOM 804 O O . LEU A 1 104 ? 2.095 -4.382 16.388 1.00 90.31 104 LEU A O 1
ATOM 808 N N . ALA A 1 105 ? 0.890 -3.611 18.114 1.00 90.25 105 ALA A N 1
ATOM 809 C CA . ALA A 1 105 ? 1.481 -4.520 19.087 1.00 90.25 105 ALA A CA 1
ATOM 810 C C . ALA A 1 105 ? 1.080 -5.969 18.764 1.00 90.25 105 ALA A C 1
ATOM 812 O O . ALA A 1 105 ? -0.092 -6.325 18.842 1.00 90.25 105 ALA A O 1
ATOM 813 N N . GLY A 1 106 ? 2.060 -6.798 18.395 1.00 86.56 106 GLY A N 1
ATOM 814 C CA . GLY A 1 106 ? 1.819 -8.181 17.974 1.00 86.56 106 GLY A CA 1
ATOM 815 C C . GLY A 1 106 ? 1.319 -8.330 16.533 1.00 86.56 106 GLY A C 1
ATOM 816 O O . GLY A 1 106 ? 1.015 -9.447 16.122 1.00 86.56 106 GLY A O 1
ATOM 817 N N . ALA A 1 107 ? 1.260 -7.242 15.755 1.00 89.31 107 ALA A N 1
ATOM 818 C CA . ALA A 1 107 ? 0.918 -7.321 14.340 1.00 89.31 107 ALA A CA 1
ATOM 819 C C . ALA A 1 107 ? 1.995 -8.108 13.567 1.00 89.31 107 ALA A C 1
ATOM 821 O O . ALA A 1 107 ? 3.193 -7.951 13.845 1.00 89.31 107 ALA A O 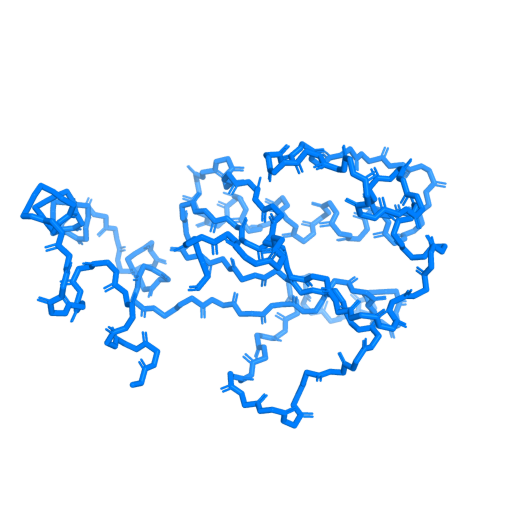1
ATOM 822 N N . PRO A 1 108 ? 1.604 -8.942 12.589 1.00 90.56 108 PRO A N 1
ATOM 823 C CA . PRO A 1 108 ? 2.561 -9.684 11.784 1.00 90.56 108 PRO A CA 1
ATOM 824 C C . PRO A 1 108 ? 3.363 -8.734 10.887 1.00 90.56 108 PRO A C 1
ATOM 826 O O . PRO A 1 108 ? 2.846 -7.736 10.385 1.00 90.56 108 PRO A O 1
ATOM 829 N N . ASN A 1 109 ? 4.637 -9.061 10.659 1.00 88.75 109 ASN A N 1
ATOM 830 C CA . ASN A 1 109 ? 5.474 -8.304 9.725 1.00 88.75 109 ASN A CA 1
ATOM 831 C C . ASN A 1 109 ? 5.012 -8.533 8.278 1.00 88.75 109 ASN A C 1
ATOM 833 O O . ASN A 1 109 ? 4.875 -7.593 7.509 1.00 88.75 109 ASN A O 1
ATOM 837 N N . LEU A 1 110 ? 4.704 -9.777 7.902 1.00 91.44 110 LEU A N 1
ATOM 838 C CA . LEU A 1 110 ? 4.111 -10.069 6.600 1.00 91.44 110 LEU A CA 1
ATOM 839 C C . LEU A 1 110 ? 2.597 -9.857 6.667 1.00 91.44 110 LEU A C 1
ATOM 841 O O . LEU A 1 110 ? 1.915 -10.533 7.436 1.00 91.44 110 LEU A O 1
ATOM 845 N N . LEU A 1 111 ? 2.082 -8.947 5.844 1.00 92.06 111 LEU A N 1
ATOM 846 C CA . LEU A 1 111 ? 0.658 -8.647 5.777 1.00 92.06 111 LEU A CA 1
ATOM 847 C C . LEU A 1 111 ? 0.013 -9.357 4.588 1.00 92.06 111 LEU A C 1
ATOM 849 O O . LEU A 1 111 ? 0.514 -9.322 3.462 1.00 92.06 111 LEU A O 1
ATOM 853 N N . VAL A 1 112 ? -1.152 -9.946 4.839 1.00 91.06 112 VAL A N 1
ATOM 854 C CA . VAL A 1 112 ? -2.115 -10.307 3.802 1.00 91.06 112 VAL A CA 1
ATOM 855 C C . VAL A 1 112 ? -3.244 -9.299 3.917 1.00 91.06 112 VAL A C 1
ATOM 857 O O . VAL A 1 112 ? -3.866 -9.186 4.968 1.00 91.06 112 VAL A O 1
ATOM 860 N N . LEU A 1 113 ? -3.449 -8.508 2.865 1.00 92.88 113 LEU A N 1
ATOM 861 C CA . LEU A 1 113 ? -4.508 -7.509 2.865 1.00 92.88 113 LEU A CA 1
ATOM 862 C C . LEU A 1 113 ? -5.847 -8.215 2.644 1.00 92.88 113 LEU A C 1
ATOM 864 O O . LEU A 1 113 ? -6.094 -8.747 1.562 1.00 92.88 113 LEU A O 1
ATOM 868 N N . GLU A 1 114 ? -6.675 -8.230 3.682 1.00 94.38 114 GLU A N 1
ATOM 869 C CA . GLU A 1 114 ? -8.066 -8.658 3.598 1.00 94.38 114 GLU A CA 1
ATOM 870 C C . GLU A 1 114 ? -8.949 -7.493 3.134 1.00 94.38 114 GLU A C 1
ATOM 872 O O . GLU A 1 114 ? -8.603 -6.316 3.279 1.00 94.38 114 GLU A O 1
ATOM 877 N N . GLN A 1 115 ? -10.100 -7.822 2.552 1.00 96.50 115 GLN A N 1
ATOM 878 C CA . GLN A 1 115 ? -11.116 -6.837 2.208 1.00 96.50 115 GLN A CA 1
ATOM 879 C C . GLN A 1 115 ? -12.254 -6.922 3.222 1.00 96.50 115 GLN A C 1
ATOM 881 O O . GLN A 1 115 ? -13.036 -7.872 3.216 1.00 96.50 115 GLN A O 1
ATOM 886 N N . PHE A 1 116 ? -12.356 -5.906 4.070 1.00 97.44 116 PHE A N 1
ATOM 887 C CA . PHE A 1 116 ? -13.420 -5.763 5.056 1.00 97.44 116 PHE A CA 1
ATOM 888 C C . PHE A 1 116 ? -14.618 -5.012 4.466 1.00 97.44 116 PHE A C 1
ATOM 890 O O . PHE A 1 116 ? -14.493 -4.289 3.473 1.00 97.44 116 PHE A O 1
ATOM 897 N N . ASP A 1 117 ? -15.784 -5.144 5.102 1.00 97.31 117 ASP A N 1
ATOM 898 C CA . ASP A 1 117 ? -17.007 -4.443 4.694 1.00 97.31 117 ASP A CA 1
ATOM 899 C C . ASP A 1 117 ? -17.005 -2.973 5.153 1.00 97.31 117 ASP A C 1
ATOM 901 O O . ASP A 1 117 ? -17.781 -2.537 6.000 1.00 97.31 117 ASP A O 1
ATOM 905 N N . ASN A 1 118 ? -16.050 -2.201 4.633 1.00 97.44 118 ASN A N 1
ATOM 906 C CA . ASN A 1 118 ? -15.991 -0.753 4.782 1.00 97.44 118 ASN A CA 1
ATOM 907 C C . ASN A 1 118 ? -15.352 -0.105 3.541 1.00 97.44 118 ASN A C 1
ATOM 909 O O . ASN A 1 118 ? -14.600 -0.736 2.792 1.00 97.44 118 ASN A O 1
ATOM 913 N N . VAL A 1 119 ? -15.668 1.172 3.308 1.00 97.19 119 VAL A N 1
ATOM 914 C CA . VAL A 1 119 ? -15.264 1.890 2.084 1.00 97.19 119 VAL A CA 1
ATOM 915 C C . VAL A 1 119 ? -13.745 2.044 1.992 1.00 97.19 119 VAL A C 1
ATOM 917 O O . VAL A 1 119 ? -13.180 1.864 0.914 1.00 97.19 119 VAL A O 1
ATOM 920 N N . LEU A 1 120 ? -13.072 2.332 3.111 1.00 97.44 120 LEU A N 1
ATOM 921 C CA . LEU A 1 120 ? -11.623 2.527 3.134 1.00 97.44 120 LEU A CA 1
ATOM 922 C C . LEU A 1 120 ? -10.881 1.238 2.760 1.00 97.44 120 LEU A C 1
ATOM 924 O O . LEU A 1 120 ? -10.022 1.267 1.884 1.00 97.44 120 LEU A O 1
ATOM 928 N N . SER A 1 121 ? -11.255 0.102 3.354 1.00 98.00 121 SER A N 1
ATOM 929 C CA . SER A 1 121 ? -10.693 -1.213 3.025 1.00 98.00 121 SER A CA 1
ATOM 930 C C . SER A 1 121 ? -10.844 -1.538 1.544 1.00 98.00 121 SER A C 1
ATOM 932 O O . SER A 1 121 ? -9.886 -1.979 0.907 1.00 98.00 121 SER A O 1
ATOM 934 N N . ARG A 1 122 ? -12.027 -1.273 0.972 1.00 97.44 122 ARG A N 1
ATOM 935 C CA . ARG A 1 122 ? -12.296 -1.496 -0.451 1.00 97.44 122 ARG A CA 1
ATOM 936 C C . ARG A 1 122 ? -11.384 -0.641 -1.331 1.00 97.44 122 ARG A C 1
ATOM 938 O O . ARG A 1 122 ? -10.677 -1.202 -2.162 1.00 97.44 122 ARG A O 1
ATOM 945 N N . LYS A 1 123 ? -11.306 0.672 -1.080 1.00 97.19 123 LYS A N 1
ATOM 946 C CA . LYS A 1 123 ? -10.424 1.579 -1.837 1.00 97.19 123 LYS A CA 1
ATOM 947 C C . LYS A 1 123 ? -8.944 1.189 -1.708 1.00 97.19 123 LYS A C 1
ATOM 949 O O . LYS A 1 123 ? -8.221 1.197 -2.701 1.00 97.19 123 LYS A O 1
ATOM 954 N N . VAL A 1 124 ? -8.478 0.794 -0.516 1.00 97.69 124 VAL A N 1
ATOM 955 C CA . VAL A 1 124 ? -7.095 0.306 -0.329 1.00 97.69 124 VAL A CA 1
ATOM 956 C C . VAL A 1 124 ? -6.846 -0.959 -1.156 1.00 97.69 124 VAL A C 1
ATOM 958 O O . VAL A 1 124 ? -5.826 -1.048 -1.841 1.00 97.69 124 VAL A O 1
ATOM 961 N N . ASN A 1 125 ? -7.774 -1.919 -1.136 1.00 97.44 125 ASN A N 1
ATOM 962 C CA . ASN A 1 125 ? -7.664 -3.143 -1.929 1.00 97.44 125 ASN A CA 1
ATOM 963 C C . ASN A 1 125 ? -7.657 -2.853 -3.437 1.00 97.44 125 ASN A C 1
ATOM 965 O O . ASN A 1 125 ? -6.827 -3.413 -4.149 1.00 97.44 125 ASN A O 1
ATOM 969 N N . GLU A 1 126 ? -8.515 -1.958 -3.928 1.00 96.75 126 GLU A N 1
ATOM 970 C CA . GLU A 1 126 ? -8.544 -1.551 -5.339 1.00 96.75 126 GLU A CA 1
ATOM 971 C C . GLU A 1 126 ? -7.212 -0.928 -5.780 1.00 96.75 126 GLU A C 1
ATOM 973 O O . GLU A 1 126 ? -6.649 -1.343 -6.794 1.00 96.75 126 GLU A O 1
ATOM 978 N N . VAL A 1 127 ? -6.652 -0.008 -4.985 1.00 96.75 127 VAL A N 1
ATOM 979 C CA . VAL A 1 127 ? -5.335 0.597 -5.250 1.00 96.75 127 VAL A CA 1
ATOM 980 C C . VAL A 1 127 ? -4.237 -0.464 -5.299 1.00 96.75 127 VAL A C 1
ATOM 982 O O . VAL A 1 127 ? -3.454 -0.503 -6.249 1.00 96.75 127 VAL A O 1
ATOM 985 N N . VAL A 1 128 ? -4.168 -1.345 -4.297 1.00 95.81 128 VAL A N 1
ATOM 986 C CA . VAL A 1 128 ? -3.140 -2.395 -4.238 1.00 95.81 128 VAL A CA 1
ATOM 987 C C . VAL A 1 128 ? -3.291 -3.380 -5.398 1.00 95.81 128 VAL A C 1
ATOM 989 O O . VAL A 1 128 ? -2.291 -3.778 -5.996 1.00 95.81 128 VAL A O 1
ATOM 992 N N . ASN A 1 129 ? -4.517 -3.748 -5.766 1.00 95.62 129 ASN A N 1
ATOM 993 C CA . ASN A 1 129 ? -4.778 -4.649 -6.886 1.00 95.62 129 ASN A CA 1
ATOM 994 C C . ASN A 1 129 ? -4.437 -4.013 -8.237 1.00 95.62 129 ASN A C 1
ATOM 996 O O . ASN A 1 129 ? -3.871 -4.690 -9.095 1.00 95.62 129 ASN A O 1
ATOM 1000 N N . GLU A 1 130 ? -4.680 -2.716 -8.414 1.00 95.56 130 GLU A N 1
ATOM 1001 C CA . GLU A 1 130 ? -4.252 -2.000 -9.615 1.00 95.56 130 GLU A CA 1
ATOM 1002 C C . GLU A 1 130 ? -2.721 -1.907 -9.702 1.00 95.56 130 GLU A C 1
ATOM 1004 O O . GLU A 1 130 ? -2.153 -2.119 -10.775 1.00 95.56 130 GLU A O 1
ATOM 1009 N N . ILE A 1 131 ? -2.020 -1.704 -8.579 1.00 93.81 131 ILE A N 1
ATOM 1010 C CA . ILE A 1 131 ? -0.550 -1.795 -8.547 1.00 93.81 131 ILE A CA 1
ATOM 1011 C C . ILE A 1 131 ? -0.105 -3.201 -8.964 1.00 93.81 131 ILE A C 1
ATOM 1013 O O . ILE A 1 131 ? 0.706 -3.334 -9.878 1.00 93.81 131 ILE A O 1
ATOM 1017 N N . ARG A 1 132 ? -0.657 -4.258 -8.357 1.00 92.88 132 ARG A N 1
ATOM 1018 C CA . ARG A 1 132 ? -0.343 -5.658 -8.707 1.00 92.88 132 ARG A CA 1
ATOM 1019 C C . ARG A 1 132 ? -0.543 -5.935 -10.196 1.00 92.88 132 ARG A C 1
ATOM 1021 O O . ARG A 1 132 ? 0.320 -6.548 -10.824 1.00 92.88 132 ARG A O 1
ATOM 1028 N N . ARG A 1 133 ? -1.633 -5.420 -10.777 1.00 92.38 133 ARG A N 1
ATOM 1029 C CA . ARG A 1 133 ? -1.930 -5.515 -12.212 1.00 92.38 133 ARG A CA 1
ATOM 1030 C C . ARG A 1 133 ? -0.871 -4.811 -13.062 1.00 92.38 133 ARG A C 1
ATOM 1032 O O . ARG A 1 133 ? -0.416 -5.386 -14.043 1.00 92.38 133 ARG A O 1
ATOM 1039 N N . GLN A 1 134 ? -0.440 -3.607 -12.679 1.00 90.06 134 GLN A N 1
ATOM 1040 C CA . GLN A 1 134 ? 0.629 -2.867 -13.370 1.00 90.06 134 GLN A CA 1
ATOM 1041 C C . GLN A 1 134 ? 1.995 -3.562 -13.280 1.00 90.06 134 GLN A C 1
ATOM 1043 O O . GLN A 1 134 ? 2.823 -3.396 -14.175 1.00 90.06 134 GLN A O 1
ATOM 1048 N N . ARG A 1 135 ? 2.249 -4.307 -12.196 1.00 86.81 135 ARG A N 1
ATOM 1049 C CA . ARG A 1 135 ? 3.516 -5.017 -11.955 1.00 86.81 135 ARG A CA 1
ATOM 1050 C C . ARG A 1 135 ? 3.547 -6.448 -12.472 1.00 86.81 135 ARG A C 1
ATOM 1052 O O . ARG A 1 135 ? 4.628 -7.020 -12.539 1.00 86.81 135 ARG A O 1
ATOM 1059 N N . CYS A 1 136 ? 2.392 -7.034 -12.781 1.00 81.38 136 CYS A N 1
ATOM 1060 C CA . CYS A 1 136 ? 2.252 -8.477 -12.986 1.00 81.38 136 CYS A CA 1
ATOM 1061 C C . CYS A 1 136 ? 2.842 -9.292 -11.811 1.00 81.38 136 CYS A C 1
ATOM 1063 O O . CYS A 1 136 ? 3.466 -10.329 -12.019 1.00 81.38 136 CYS A O 1
ATOM 1065 N N . SER A 1 137 ? 2.672 -8.804 -10.576 1.00 80.25 137 SER A N 1
ATOM 1066 C CA . SER A 1 137 ? 3.256 -9.380 -9.355 1.00 80.25 137 SER A CA 1
ATOM 1067 C C . SER A 1 137 ? 2.264 -9.330 -8.195 1.00 80.25 137 SER A C 1
ATOM 1069 O O . SER A 1 137 ? 1.412 -8.445 -8.137 1.00 80.25 137 SER A O 1
ATOM 1071 N N . TYR A 1 138 ? 2.387 -10.262 -7.245 1.00 77.31 138 TYR A N 1
ATOM 1072 C CA . TYR A 1 138 ? 1.547 -10.308 -6.043 1.00 77.31 138 TYR A CA 1
ATOM 1073 C C . TYR A 1 138 ? 1.831 -9.158 -5.059 1.00 77.31 138 TYR A C 1
ATOM 1075 O O . TYR A 1 138 ? 0.996 -8.892 -4.199 1.00 77.31 138 TYR A O 1
ATOM 1083 N N . LEU A 1 139 ? 2.957 -8.446 -5.206 1.00 87.31 139 LEU A N 1
ATOM 1084 C CA . LEU A 1 139 ? 3.419 -7.374 -4.315 1.00 87.31 139 LEU A CA 1
ATOM 1085 C C . LEU A 1 139 ? 3.429 -7.804 -2.837 1.00 87.31 139 LEU A C 1
ATOM 1087 O O . LEU A 1 139 ? 2.427 -7.696 -2.125 1.00 87.31 139 LEU A O 1
ATOM 1091 N N . ARG A 1 140 ? 4.570 -8.295 -2.346 1.00 90.56 140 ARG A N 1
ATOM 1092 C CA . ARG A 1 140 ? 4.669 -8.790 -0.965 1.00 90.56 140 ARG A CA 1
ATOM 1093 C C . ARG A 1 140 ? 4.584 -7.631 0.036 1.00 90.56 140 ARG A C 1
ATOM 1095 O O . ARG A 1 140 ? 5.499 -6.813 0.106 1.00 90.56 140 ARG A O 1
ATOM 1102 N N . LEU A 1 141 ? 3.503 -7.581 0.818 1.00 93.00 141 LEU A N 1
ATOM 1103 C CA . LEU A 1 141 ? 3.247 -6.497 1.768 1.00 93.00 141 LEU A CA 1
ATOM 1104 C C . LEU A 1 141 ? 3.928 -6.749 3.117 1.00 93.00 141 LEU A C 1
ATOM 1106 O O . LEU A 1 141 ? 3.718 -7.789 3.738 1.00 93.00 141 LEU A O 1
ATOM 1110 N N . ARG A 1 142 ? 4.727 -5.789 3.582 1.00 92.94 142 ARG A N 1
ATOM 1111 C CA . ARG A 1 142 ? 5.469 -5.853 4.845 1.00 92.94 142 ARG A CA 1
ATOM 1112 C C . ARG A 1 142 ? 5.173 -4.648 5.720 1.00 92.94 142 ARG A C 1
ATOM 1114 O O . ARG A 1 142 ? 5.246 -3.520 5.248 1.00 92.94 142 ARG A O 1
ATOM 1121 N N . LEU A 1 143 ? 4.861 -4.878 6.986 1.00 91.31 143 LEU A N 1
ATOM 1122 C CA . LEU A 1 143 ? 4.658 -3.840 7.982 1.00 91.31 143 LEU A CA 1
ATOM 1123 C C . LEU A 1 143 ? 6.006 -3.408 8.561 1.00 91.31 143 LEU A C 1
ATOM 1125 O O . LEU A 1 143 ? 6.660 -4.164 9.273 1.00 91.31 143 LEU A O 1
ATOM 1129 N N . CYS A 1 144 ? 6.403 -2.164 8.313 1.00 86.94 144 CYS A N 1
ATOM 1130 C CA . CYS A 1 144 ? 7.640 -1.625 8.864 1.00 86.94 144 CYS A CA 1
ATOM 1131 C C . CYS A 1 144 ? 7.455 -1.260 10.341 1.00 86.94 144 CYS A C 1
ATOM 1133 O O . CYS A 1 144 ? 6.900 -0.208 10.667 1.00 86.94 144 CYS A O 1
ATOM 1135 N N . GLN A 1 145 ? 7.942 -2.118 11.238 1.00 74.12 145 GLN A N 1
ATOM 1136 C CA . GLN A 1 145 ? 7.947 -1.862 12.678 1.00 74.12 145 GLN A CA 1
ATOM 1137 C C . GLN A 1 145 ? 9.216 -1.116 13.117 1.00 74.12 145 GLN A C 1
ATOM 1139 O O . GLN A 1 145 ? 10.290 -1.238 12.526 1.00 74.12 145 GLN A O 1
ATOM 1144 N N . LYS A 1 146 ? 9.100 -0.316 14.181 1.00 62.06 146 LYS A N 1
ATOM 1145 C CA . LYS A 1 146 ? 10.218 0.458 14.732 1.00 62.06 146 LYS A CA 1
ATOM 1146 C C . LYS A 1 146 ? 11.293 -0.497 15.272 1.00 62.06 146 LYS A C 1
ATOM 1148 O O . LYS A 1 146 ? 11.035 -1.227 16.222 1.00 62.06 146 LYS A O 1
ATOM 1153 N N . GLY A 1 147 ? 12.490 -0.460 14.681 1.00 55.16 147 GLY A N 1
ATOM 1154 C CA . GLY A 1 147 ? 13.618 -1.334 15.035 1.00 55.16 147 GLY A CA 1
ATOM 1155 C C . GLY A 1 147 ? 13.857 -2.500 14.069 1.00 55.16 147 GLY A C 1
ATOM 1156 O O . GLY A 1 147 ? 14.815 -3.243 14.262 1.00 55.16 147 GLY A O 1
ATOM 1157 N N . ASP A 1 148 ? 13.034 -2.651 13.028 1.00 50.75 148 ASP A N 1
ATOM 1158 C CA . ASP A 1 148 ? 13.282 -3.618 11.959 1.00 50.75 148 ASP A CA 1
ATOM 1159 C C . ASP A 1 148 ? 14.422 -3.104 11.045 1.00 50.75 148 ASP A C 1
ATOM 1161 O O . ASP A 1 148 ? 14.322 -1.983 10.538 1.00 50.75 148 ASP A O 1
ATOM 1165 N N . PRO A 1 149 ? 15.508 -3.873 10.811 1.00 49.34 149 PRO A N 1
ATOM 1166 C CA . PRO A 1 149 ? 16.592 -3.487 9.894 1.00 49.34 149 PRO A CA 1
ATOM 1167 C C . PRO A 1 149 ? 16.149 -3.358 8.424 1.00 49.34 149 PRO A C 1
ATOM 1169 O O . PRO A 1 149 ? 16.957 -3.013 7.566 1.00 49.34 149 PRO A O 1
ATOM 1172 N N . SER A 1 150 ? 14.882 -3.650 8.127 1.00 44.34 150 SER A N 1
ATOM 1173 C CA . SER A 1 150 ? 14.266 -3.558 6.801 1.00 44.34 150 SER A CA 1
ATOM 1174 C C . SER A 1 150 ? 13.891 -2.129 6.354 1.00 44.34 150 SER A C 1
ATOM 1176 O O . SER A 1 150 ? 13.339 -1.988 5.261 1.00 44.34 150 SER A O 1
ATOM 1178 N N . GLY A 1 151 ? 14.118 -1.099 7.186 1.00 39.47 151 GLY A N 1
ATOM 1179 C CA . GLY A 1 151 ? 13.749 0.311 6.939 1.00 39.47 151 GLY A CA 1
ATOM 1180 C C . GLY A 1 151 ? 14.894 1.243 6.540 1.00 39.47 151 GLY A C 1
ATOM 1181 O O . GLY A 1 151 ? 16.037 1.020 6.990 1.00 39.47 151 GLY A O 1
#

Organism: Aegilops tauschii subsp. strangulata (NCBI:txid200361)

pLDDT: mean 84.58, std 13.71, range [39.47, 98.0]

Sequence (151 aa):
SALTKSIGLRNDGRLDDRSYWVSIVSSVSVSLAVPLVFPRMIALHDLTSRDDEDPLIPNPLTLNSENIQDNGIYLLENGEDGFIHVRNAVNPATLEQIFGFSSLAGAPNLLVLEQFDNVLSRKVNEVVNEIRRQRCSYLRLRLCQKGDPSG

Foldseek 3Di:
DLQCVQLLNPPPHDPVSNVVLVVVLVPDDPLLNVLSRPWFKAWLLCLVVDDPPDDLGDHGDDPDPVRDDQQTWIWTASLAATEIEGHDNHQLVSCCQFQVGSDPVVPDQWGDTDQDPDPSSVSSVSNQVVSCVSSVYPHTYGYDDDPPPPD